Protein AF-A0A9W8ASI8-F1 (afdb_monomer_lite)

Sequence (73 aa):
MCRRTTCDKCHKPSYMGCGRHIEQVLGDVPKDQRCKCREQNQTASTGEFWLMRLALVALTVWGVSWPADGKAN

Organism: NCBI:txid1520584

pLDDT: mean 72.26, std 15.35, range [41.25, 90.81]

Radius of gyration: 20.82 Å; chains: 1; bounding box: 31×39×50 Å

Foldseek 3Di:
DKEWDADPPPRAIEIDDDVPCRCVRCVVPPPVRYDPVPVVVPVPPDPPVVVVVVVVVVCVPDVDDDDPDDDDD

Structure (mmCIF, N/CA/C/O backbone):
data_AF-A0A9W8ASI8-F1
#
_entry.id   AF-A0A9W8ASI8-F1
#
loop_
_atom_site.group_PDB
_atom_site.id
_atom_site.type_symbol
_atom_site.label_atom_id
_atom_site.label_alt_id
_atom_site.label_comp_id
_atom_site.label_asym_id
_atom_site.label_entity_id
_atom_site.label_seq_id
_atom_site.pdbx_PDB_ins_code
_atom_site.Cartn_x
_atom_site.Cartn_y
_atom_site.Cartn_z
_atom_site.occupancy
_atom_site.B_iso_or_equiv
_atom_site.auth_seq_id
_atom_site.auth_comp_id
_atom_site.auth_asym_id
_atom_site.auth_atom_id
_atom_site.pdbx_PDB_model_num
ATOM 1 N N . MET A 1 1 ? 10.345 -6.874 -11.037 1.00 74.88 1 MET A N 1
ATOM 2 C CA . MET A 1 1 ? 9.163 -6.411 -11.797 1.00 74.88 1 MET A CA 1
ATOM 3 C C . MET A 1 1 ? 8.152 -5.767 -10.861 1.00 74.88 1 MET A C 1
ATOM 5 O O . MET A 1 1 ? 7.680 -6.407 -9.935 1.00 74.88 1 MET A O 1
ATOM 9 N N . CYS A 1 2 ? 7.869 -4.492 -11.090 1.00 87.88 2 CYS A N 1
ATOM 10 C CA . CYS A 1 2 ? 6.840 -3.705 -10.414 1.00 87.88 2 CYS A CA 1
ATOM 11 C C . CYS A 1 2 ? 5.451 -4.121 -11.007 1.00 87.88 2 CYS A C 1
ATOM 13 O O . CYS A 1 2 ? 5.299 -4.020 -12.223 1.00 87.88 2 CYS A O 1
ATOM 15 N N . ARG A 1 3 ? 4.466 -4.607 -10.223 1.00 87.56 3 ARG A N 1
ATOM 16 C CA . ARG A 1 3 ? 3.148 -5.080 -10.745 1.00 87.56 3 ARG A CA 1
ATOM 17 C C . ARG A 1 3 ? 1.947 -4.718 -9.858 1.00 87.56 3 ARG A C 1
ATOM 19 O O . ARG A 1 3 ? 2.118 -4.496 -8.659 1.00 87.56 3 ARG A O 1
ATOM 26 N N . ARG A 1 4 ? 0.737 -4.690 -10.442 1.00 89.25 4 ARG A N 1
ATOM 27 C CA . ARG A 1 4 ? -0.539 -4.529 -9.712 1.00 89.25 4 ARG A CA 1
ATOM 28 C C . ARG A 1 4 ? -0.882 -5.855 -9.025 1.00 89.25 4 ARG A C 1
ATOM 30 O O . ARG A 1 4 ? -0.718 -6.912 -9.627 1.00 89.25 4 ARG A O 1
ATOM 37 N N . THR A 1 5 ? -1.325 -5.803 -7.775 1.00 90.25 5 THR A N 1
ATOM 38 C CA . THR A 1 5 ? -1.790 -6.969 -7.008 1.00 90.25 5 THR A CA 1
ATOM 39 C C . THR A 1 5 ? -3.011 -6.587 -6.185 1.00 90.25 5 THR A C 1
ATOM 41 O O . THR A 1 5 ? -3.211 -5.411 -5.901 1.00 90.25 5 THR A O 1
ATOM 44 N N . THR A 1 6 ? -3.800 -7.552 -5.739 1.00 90.38 6 THR A N 1
ATOM 45 C CA . THR A 1 6 ? -4.858 -7.300 -4.752 1.00 90.38 6 THR A CA 1
ATOM 46 C C . THR A 1 6 ? -4.283 -7.461 -3.349 1.00 90.38 6 THR A C 1
ATOM 48 O O . THR A 1 6 ? -3.407 -8.294 -3.130 1.00 90.38 6 THR A O 1
ATOM 51 N N . CYS A 1 7 ? -4.709 -6.623 -2.406 1.00 89.50 7 CYS A N 1
ATOM 52 C CA . CYS A 1 7 ? -4.351 -6.789 -1.000 1.00 89.50 7 CYS A CA 1
ATOM 53 C C . CYS A 1 7 ? -5.286 -7.799 -0.326 1.00 89.50 7 CYS A C 1
ATOM 55 O O . CYS A 1 7 ? -6.494 -7.588 -0.341 1.00 89.50 7 CYS A O 1
ATOM 57 N N . ASP A 1 8 ? -4.747 -8.812 0.351 1.00 87.69 8 ASP A N 1
ATOM 58 C CA . ASP A 1 8 ? -5.542 -9.832 1.056 1.00 87.69 8 ASP A CA 1
ATOM 59 C C . ASP A 1 8 ? -6.353 -9.281 2.240 1.00 87.69 8 ASP A C 1
ATOM 61 O O . ASP A 1 8 ? -7.375 -9.840 2.621 1.00 87.69 8 ASP A O 1
ATOM 65 N N . LYS A 1 9 ? -5.924 -8.159 2.834 1.00 86.88 9 LYS A N 1
ATOM 66 C CA . LYS A 1 9 ? -6.612 -7.577 3.998 1.00 86.88 9 LYS A CA 1
ATOM 67 C C . LYS A 1 9 ? -7.855 -6.785 3.611 1.00 86.88 9 LYS A C 1
ATOM 69 O O . 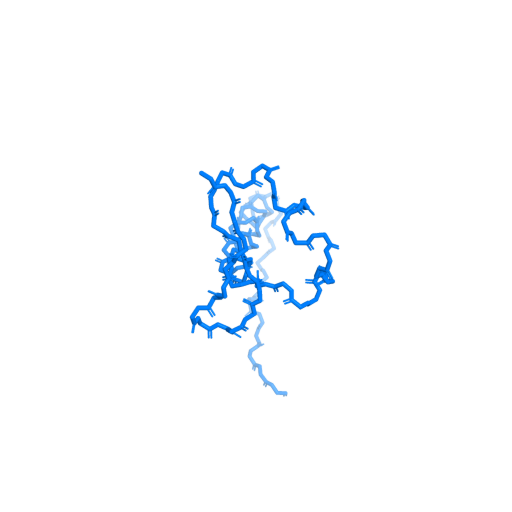LYS A 1 9 ? -8.906 -6.928 4.221 1.00 86.88 9 LYS A O 1
ATOM 74 N N . CYS A 1 10 ? -7.727 -5.897 2.627 1.00 88.00 10 CYS A N 1
ATOM 75 C CA . CYS A 1 10 ? -8.787 -4.950 2.275 1.00 88.00 10 CYS A CA 1
ATOM 76 C C . CYS A 1 10 ? -9.447 -5.244 0.925 1.00 88.00 10 CYS A C 1
ATOM 78 O O . CYS A 1 10 ? -10.456 -4.611 0.608 1.00 88.00 10 CYS A O 1
ATOM 80 N N . HIS A 1 11 ? -8.896 -6.178 0.144 1.00 89.62 11 HIS A N 1
ATOM 81 C CA . HIS A 1 11 ? -9.344 -6.548 -1.201 1.00 89.62 11 HIS A CA 1
ATOM 82 C C . HIS A 1 11 ? -9.305 -5.396 -2.218 1.00 89.62 11 HIS A C 1
ATOM 84 O O . HIS A 1 11 ? -9.900 -5.482 -3.287 1.00 89.62 11 HIS A O 1
ATOM 90 N N . LYS A 1 12 ? -8.589 -4.305 -1.907 1.00 90.38 12 LYS A N 1
ATOM 91 C CA . LYS A 1 12 ? -8.363 -3.199 -2.846 1.00 90.38 12 LYS A CA 1
ATOM 92 C C . LYS A 1 12 ? -7.147 -3.464 -3.742 1.00 90.38 12 LYS A C 1
ATOM 94 O O . LYS A 1 12 ? -6.210 -4.155 -3.316 1.00 90.38 12 LYS A O 1
ATOM 99 N N . PRO A 1 13 ? -7.119 -2.872 -4.951 1.00 90.81 13 PRO A N 1
ATOM 100 C CA . PRO A 1 13 ? -5.927 -2.822 -5.783 1.00 90.8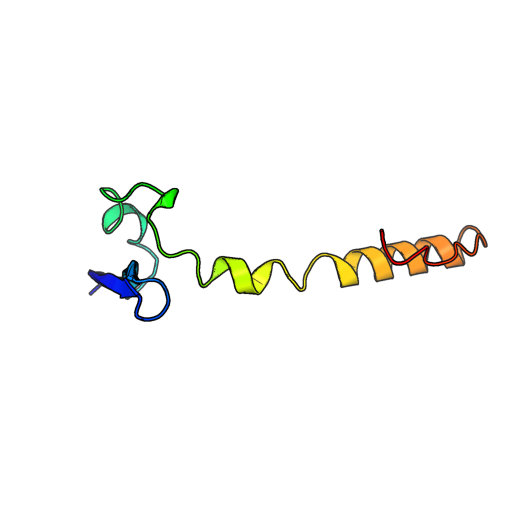1 13 PRO A CA 1
ATOM 101 C C . PRO A 1 13 ? -4.764 -2.163 -5.033 1.00 90.81 13 PRO A C 1
ATOM 103 O O . PRO A 1 13 ? -4.858 -1.078 -4.456 1.00 90.81 13 PRO A O 1
ATOM 106 N N . SER A 1 14 ? -3.647 -2.866 -5.056 1.00 89.44 14 SER A N 1
ATOM 107 C CA . SER A 1 14 ? -2.378 -2.527 -4.439 1.00 89.44 14 SER A CA 1
ATOM 108 C C . SER A 1 14 ? -1.252 -2.793 -5.439 1.00 89.44 14 SER A C 1
ATOM 110 O O . SER A 1 14 ? -1.460 -3.177 -6.594 1.00 89.44 14 SER A O 1
ATOM 112 N N . TYR A 1 15 ? -0.027 -2.568 -5.002 1.00 89.31 15 TYR A N 1
ATOM 113 C CA . TYR A 1 15 ? 1.159 -2.699 -5.820 1.00 89.31 15 TYR A CA 1
ATOM 114 C C . TYR A 1 15 ? 2.222 -3.513 -5.084 1.00 89.31 15 TYR A C 1
ATOM 116 O O . TYR A 1 15 ? 2.397 -3.379 -3.873 1.00 89.31 15 TYR A O 1
ATOM 124 N N . MET A 1 16 ? 2.956 -4.334 -5.833 1.00 86.44 16 MET A N 1
ATOM 125 C CA . MET A 1 16 ? 4.127 -5.051 -5.339 1.00 86.44 16 MET A CA 1
ATOM 126 C C . MET A 1 16 ? 5.367 -4.691 -6.152 1.00 86.44 16 MET A C 1
ATOM 128 O O . MET A 1 16 ? 5.379 -4.779 -7.384 1.00 86.44 16 MET A O 1
ATOM 132 N N . GLY A 1 17 ? 6.427 -4.316 -5.434 1.00 85.88 17 GLY A N 1
ATOM 133 C CA . GLY A 1 17 ? 7.755 -4.077 -5.977 1.00 85.88 17 GLY A CA 1
ATOM 134 C C . GLY A 1 17 ? 8.448 -2.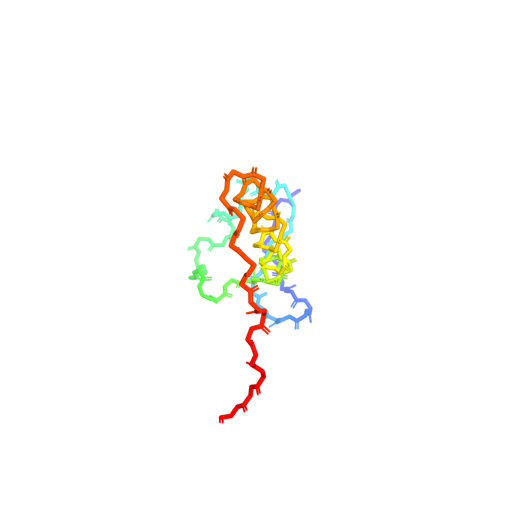846 -5.393 1.00 85.88 17 GLY A C 1
ATOM 135 O O . GLY A 1 17 ? 8.206 -2.419 -4.273 1.00 85.88 17 GLY A O 1
ATOM 136 N N . CYS A 1 18 ? 9.305 -2.284 -6.233 1.00 83.06 18 CYS A N 1
ATOM 137 C CA . CYS A 1 18 ? 10.170 -1.122 -6.087 1.00 83.06 18 CYS A CA 1
ATOM 138 C C . CYS A 1 18 ? 9.574 0.189 -5.506 1.00 83.06 18 CYS A C 1
ATOM 140 O O . CYS A 1 18 ? 10.337 1.085 -5.161 1.00 83.06 18 CYS A O 1
ATOM 142 N N . GLY A 1 19 ? 8.256 0.389 -5.500 1.00 81.00 19 GLY A N 1
ATOM 143 C CA . GLY A 1 19 ? 7.583 1.631 -5.077 1.00 81.00 19 GLY A CA 1
ATOM 144 C C . GLY A 1 19 ? 7.700 2.801 -6.067 1.00 81.00 19 GLY A C 1
ATOM 145 O O . GLY A 1 19 ? 6.815 3.642 -6.154 1.00 81.00 19 GLY A O 1
ATOM 146 N N . ARG A 1 20 ? 8.744 2.811 -6.901 1.00 85.12 20 ARG A N 1
ATOM 147 C CA . ARG A 1 20 ? 8.997 3.862 -7.905 1.00 85.12 20 ARG A CA 1
ATOM 148 C C . ARG A 1 20 ? 7.994 3.904 -9.061 1.00 85.12 20 ARG A C 1
ATOM 150 O O . ARG A 1 20 ? 7.885 4.922 -9.723 1.00 85.12 20 ARG A O 1
ATOM 157 N N . HIS A 1 21 ? 7.264 2.815 -9.301 1.00 87.94 21 HIS A N 1
ATOM 158 C CA . HIS A 1 21 ? 6.270 2.735 -10.380 1.00 87.94 21 HIS A CA 1
ATOM 159 C C . HIS A 1 21 ? 4.829 2.644 -9.853 1.00 87.94 21 HIS A C 1
ATOM 161 O O . HIS A 1 21 ? 3.958 2.150 -10.561 1.00 87.94 21 HIS A O 1
ATOM 167 N N . ILE A 1 22 ? 4.558 3.086 -8.617 1.00 85.31 22 ILE A N 1
ATOM 168 C CA . ILE A 1 22 ? 3.203 3.045 -8.036 1.00 85.31 22 ILE A CA 1
ATOM 169 C C . ILE A 1 22 ? 2.218 3.832 -8.905 1.00 85.31 22 ILE A C 1
ATOM 171 O O . ILE A 1 22 ? 1.196 3.279 -9.302 1.00 85.31 22 ILE A O 1
ATOM 175 N N . GLU A 1 23 ? 2.552 5.071 -9.274 1.00 85.56 23 GLU A N 1
ATOM 176 C CA . GLU A 1 23 ? 1.664 5.924 -10.077 1.00 85.56 23 GLU A CA 1
ATOM 177 C C . GLU A 1 23 ? 1.433 5.367 -11.486 1.00 85.56 23 GLU A C 1
ATOM 179 O O . GLU A 1 23 ? 0.338 5.476 -12.024 1.00 85.56 23 GLU A O 1
ATOM 184 N N . GLN A 1 24 ? 2.430 4.691 -12.056 1.00 87.12 24 GLN A N 1
ATOM 185 C CA . GLN A 1 24 ? 2.328 4.086 -13.382 1.00 87.12 24 GLN A CA 1
ATOM 186 C C . GLN A 1 24 ? 1.510 2.782 -13.360 1.00 87.12 24 GLN A C 1
ATOM 188 O O . GLN A 1 24 ? 0.793 2.476 -14.306 1.00 87.12 24 GLN A O 1
ATOM 193 N N . VAL A 1 25 ? 1.572 2.018 -12.263 1.00 88.50 25 VAL A N 1
ATOM 194 C CA . VAL A 1 25 ? 0.836 0.752 -12.097 1.00 88.50 25 VAL A CA 1
ATOM 195 C C . VAL A 1 25 ? -0.606 0.970 -11.616 1.00 88.50 25 VAL A C 1
ATOM 197 O O . VAL A 1 25 ? -1.510 0.215 -11.986 1.00 88.50 25 VAL A O 1
ATOM 200 N N . LEU A 1 26 ? -0.846 1.993 -10.794 1.00 88.88 26 LEU A N 1
ATOM 201 C CA . LEU A 1 26 ? -2.161 2.359 -10.252 1.00 88.88 26 LEU A CA 1
ATOM 202 C C . LEU A 1 26 ? -2.763 3.600 -10.930 1.00 88.88 26 LEU A C 1
ATOM 204 O O . LEU A 1 26 ? -3.726 4.150 -10.406 1.00 88.88 26 LEU A O 1
ATOM 208 N N . GLY A 1 27 ? -2.240 4.038 -12.079 1.00 87.06 27 GLY A N 1
ATOM 209 C CA . GLY A 1 27 ? -2.710 5.252 -12.765 1.00 87.06 27 GLY A CA 1
ATOM 210 C C . GLY A 1 27 ? -4.196 5.222 -13.133 1.00 87.06 27 GLY A C 1
ATOM 211 O O . GLY A 1 27 ? -4.880 6.230 -13.038 1.00 87.06 27 GLY A O 1
ATOM 212 N N . ASP A 1 28 ? -4.704 4.037 -13.455 1.00 87.62 28 ASP A N 1
ATOM 213 C CA . ASP A 1 28 ? -6.115 3.775 -13.767 1.00 87.62 28 ASP A CA 1
ATOM 214 C C . ASP A 1 28 ? -7.005 3.608 -12.511 1.00 87.62 28 ASP A C 1
ATOM 216 O O . ASP A 1 28 ? -8.226 3.683 -12.582 1.00 87.62 28 ASP A O 1
ATOM 220 N N . VAL A 1 29 ? -6.407 3.454 -11.324 1.00 87.31 29 VAL A N 1
ATOM 221 C CA . VAL A 1 29 ? -7.150 3.318 -10.064 1.00 87.31 29 VAL A CA 1
ATOM 222 C C . VAL A 1 29 ? -7.215 4.675 -9.352 1.00 87.31 29 VAL A C 1
ATOM 224 O O . VAL A 1 29 ? -6.163 5.203 -8.959 1.00 87.31 29 VAL A O 1
ATOM 227 N N . PRO A 1 30 ? -8.414 5.229 -9.087 1.00 86.69 30 PRO A N 1
ATOM 228 C CA . PRO A 1 30 ? -8.551 6.463 -8.320 1.00 86.69 30 PRO A CA 1
ATOM 229 C C . PRO A 1 30 ? -8.016 6.274 -6.898 1.00 86.69 30 PRO A C 1
ATOM 231 O O . PRO A 1 30 ? -8.163 5.203 -6.311 1.00 86.69 30 PRO A O 1
ATOM 234 N N . LYS A 1 31 ? -7.408 7.320 -6.318 1.00 81.62 31 LYS A N 1
ATOM 235 C CA . LYS A 1 31 ? -6.728 7.254 -5.005 1.00 81.62 31 LYS A CA 1
ATOM 236 C C . LYS A 1 31 ? -7.594 6.675 -3.885 1.00 81.62 31 LYS A C 1
ATOM 238 O O . LYS A 1 31 ? -7.066 6.049 -2.972 1.00 81.62 31 LYS A O 1
ATOM 243 N N . ASP A 1 32 ? -8.907 6.862 -3.964 1.00 83.75 32 ASP A N 1
ATOM 244 C CA . ASP A 1 32 ? -9.837 6.348 -2.966 1.00 83.75 32 ASP A CA 1
ATOM 245 C C . ASP A 1 32 ? -9.995 4.820 -2.996 1.00 83.75 32 ASP A C 1
ATOM 247 O O . ASP A 1 32 ? -10.127 4.183 -1.956 1.00 83.75 32 ASP A O 1
ATOM 251 N N . GLN A 1 33 ? -9.860 4.218 -4.177 1.00 87.06 33 GLN A N 1
ATOM 252 C CA . GLN A 1 33 ? -9.965 2.772 -4.363 1.00 87.06 33 GLN A CA 1
ATOM 253 C C . GLN A 1 33 ? -8.625 2.043 -4.189 1.00 87.06 33 GLN A C 1
ATOM 255 O O . GLN A 1 33 ? -8.577 0.818 -4.278 1.00 87.06 33 GLN A O 1
ATOM 260 N N . ARG A 1 34 ? -7.525 2.762 -3.935 1.00 89.12 34 ARG A N 1
ATOM 261 C CA . ARG A 1 34 ? -6.203 2.165 -3.687 1.00 89.12 34 ARG A CA 1
ATOM 262 C C . ARG A 1 34 ? -6.116 1.628 -2.256 1.00 89.12 34 ARG A C 1
ATOM 264 O O . ARG A 1 34 ? -6.733 2.152 -1.332 1.00 89.12 34 ARG A O 1
ATOM 271 N N . CYS A 1 35 ? -5.320 0.582 -2.048 1.00 88.31 35 CYS A N 1
ATOM 272 C CA . CYS A 1 35 ? -5.067 0.055 -0.707 1.00 88.31 35 CYS A CA 1
ATOM 273 C C . CYS A 1 35 ? -4.360 1.094 0.194 1.00 88.31 35 CYS A C 1
ATOM 275 O O . CYS A 1 35 ? -3.220 1.464 -0.076 1.00 88.31 35 CYS A O 1
ATOM 277 N N . LYS A 1 36 ? -5.014 1.502 1.297 1.00 83.44 36 LYS A N 1
ATOM 278 C CA . LYS A 1 36 ? -4.494 2.450 2.312 1.00 83.44 36 LYS A CA 1
ATOM 279 C C . LYS A 1 36 ? -4.037 1.782 3.621 1.00 83.44 36 LYS A C 1
ATOM 281 O O . LYS A 1 36 ? -3.758 2.461 4.607 1.00 83.44 36 LYS A O 1
ATOM 286 N N . CYS A 1 37 ? -3.928 0.449 3.661 1.00 81.88 37 CYS A N 1
ATOM 287 C CA . CYS A 1 37 ? -3.604 -0.292 4.892 1.00 81.88 37 CYS A CA 1
ATOM 288 C C . CYS A 1 37 ? -2.265 0.113 5.536 1.00 81.88 37 CYS A C 1
ATOM 290 O O . CYS A 1 37 ? -2.071 -0.103 6.727 1.00 81.88 37 CYS A O 1
ATOM 292 N N . ARG A 1 38 ? -1.331 0.680 4.761 1.00 70.25 38 ARG A N 1
ATOM 293 C CA . ARG A 1 38 ? -0.022 1.125 5.256 1.00 70.25 38 ARG A CA 1
ATOM 294 C C . ARG A 1 38 ? -0.061 2.510 5.914 1.00 70.25 38 ARG A C 1
ATOM 296 O O . ARG A 1 38 ? 0.700 2.735 6.847 1.00 70.25 38 ARG A O 1
ATOM 303 N N . GLU A 1 39 ? -0.942 3.404 5.468 1.00 67.06 39 GLU A N 1
ATOM 304 C CA . GLU A 1 39 ? -1.061 4.773 6.001 1.00 67.06 39 GLU A CA 1
ATOM 305 C C . GLU A 1 39 ? -1.771 4.795 7.361 1.00 67.06 39 GLU A C 1
ATOM 307 O O . GLU A 1 39 ? -1.347 5.503 8.272 1.00 67.06 39 GLU A O 1
ATOM 312 N N . GLN A 1 40 ? -2.783 3.940 7.544 1.00 60.91 40 GLN A N 1
ATOM 313 C CA . GLN A 1 40 ? -3.542 3.827 8.800 1.00 60.91 40 GLN A CA 1
ATOM 314 C C . GLN A 1 40 ? -2.671 3.459 10.012 1.00 60.91 40 GLN A C 1
ATOM 316 O O . GLN A 1 40 ? -3.014 3.784 11.144 1.00 60.91 40 GLN A O 1
ATOM 321 N N . ASN A 1 41 ? -1.530 2.804 9.789 1.00 58.50 41 ASN A N 1
ATOM 322 C CA . ASN A 1 41 ? -0.638 2.377 10.864 1.00 58.50 41 ASN A CA 1
ATOM 323 C C . ASN A 1 41 ? 0.353 3.469 11.311 1.00 58.50 41 ASN A C 1
ATOM 325 O O . ASN A 1 41 ? 1.085 3.263 12.273 1.00 58.50 41 ASN A O 1
ATOM 329 N N . GLN A 1 42 ? 0.427 4.606 10.608 1.00 55.97 42 GLN A N 1
ATOM 330 C CA . GLN A 1 42 ? 1.413 5.664 10.879 1.00 55.97 42 GLN A CA 1
ATOM 331 C C . GLN A 1 42 ? 0.812 6.900 11.559 1.00 55.97 42 GLN A C 1
ATOM 333 O O . GLN A 1 42 ? 1.539 7.677 12.174 1.00 55.97 42 GLN A O 1
ATOM 338 N N . THR A 1 43 ? -0.507 7.077 11.506 1.00 55.62 43 THR A N 1
ATOM 339 C CA . THR A 1 43 ? -1.197 8.223 12.120 1.00 55.62 43 THR A CA 1
ATOM 340 C C . THR A 1 43 ? -1.353 8.116 13.637 1.00 55.62 43 THR A C 1
ATOM 342 O O . THR A 1 43 ? -1.717 9.098 14.272 1.00 55.62 43 THR A O 1
ATOM 345 N N . ALA A 1 44 ? -1.050 6.963 14.239 1.00 56.03 44 ALA A N 1
ATOM 346 C CA . ALA A 1 44 ? -1.271 6.726 15.666 1.00 56.03 44 ALA A CA 1
ATOM 347 C C . ALA A 1 44 ? -0.106 7.146 16.587 1.00 56.03 44 ALA A C 1
ATOM 349 O O . ALA A 1 44 ? -0.272 7.110 17.799 1.00 56.03 44 ALA A O 1
ATOM 350 N N . SER A 1 45 ? 1.071 7.520 16.066 1.00 54.44 45 SER A N 1
ATOM 351 C CA . SER A 1 45 ? 2.290 7.594 16.907 1.00 54.44 45 SER A CA 1
ATOM 352 C C . SER A 1 45 ? 3.025 8.935 16.899 1.00 54.44 45 SER A C 1
ATOM 354 O O . SER A 1 45 ? 3.921 9.141 17.712 1.00 54.44 45 SER A O 1
ATOM 356 N N . THR A 1 46 ? 2.671 9.861 16.005 1.00 53.69 46 THR A N 1
ATOM 357 C CA . THR A 1 46 ? 3.471 11.085 15.800 1.00 53.69 46 THR A CA 1
ATOM 358 C C . THR A 1 46 ? 2.926 12.304 16.556 1.00 53.69 46 THR A C 1
ATOM 360 O O . THR A 1 46 ? 3.688 13.217 16.865 1.00 53.69 46 THR A O 1
ATOM 363 N N . GLY A 1 47 ? 1.636 12.326 16.911 1.00 54.06 47 GLY A N 1
ATOM 364 C CA . GLY A 1 47 ? 1.014 13.473 17.594 1.00 54.06 47 GLY A CA 1
ATOM 365 C C . GLY A 1 47 ? 1.312 13.566 19.095 1.00 54.06 47 GLY A C 1
ATOM 366 O O . GLY A 1 47 ? 1.408 14.661 19.640 1.00 54.06 47 GLY A O 1
ATOM 367 N N . GLU A 1 48 ? 1.511 12.432 19.766 1.00 57.00 48 GLU A N 1
ATOM 368 C CA . GLU A 1 48 ? 1.548 12.371 21.236 1.00 57.00 48 GLU A CA 1
ATOM 369 C C . GLU A 1 48 ? 2.919 12.748 21.829 1.00 57.00 48 GLU A C 1
ATOM 371 O O . GLU A 1 48 ? 3.014 13.328 22.909 1.00 57.00 48 GLU A O 1
ATOM 376 N N . PHE A 1 49 ? 4.004 12.508 21.087 1.00 60.38 49 PHE A N 1
ATOM 377 C CA . PHE A 1 49 ? 5.364 12.817 21.545 1.00 60.38 49 PHE A CA 1
ATOM 378 C C . PHE A 1 49 ? 5.748 14.294 21.350 1.00 60.38 49 PHE A C 1
ATOM 380 O O . PHE A 1 49 ? 6.528 14.848 22.127 1.00 60.38 49 PHE A O 1
ATOM 387 N N . TRP A 1 50 ? 5.191 14.946 20.323 1.00 62.25 50 TRP A N 1
ATOM 388 C CA . TRP A 1 50 ? 5.431 16.364 20.026 1.00 62.25 50 TRP A CA 1
ATOM 389 C C . TRP A 1 50 ? 4.728 17.277 21.040 1.00 62.25 50 TRP A C 1
ATOM 391 O O . TRP A 1 50 ? 5.323 18.240 21.526 1.00 62.25 50 TRP A O 1
ATOM 401 N N . LEU A 1 51 ? 3.502 16.912 21.434 1.00 61.66 51 LEU A N 1
ATOM 402 C CA . LEU A 1 51 ? 2.753 17.590 22.494 1.00 61.66 51 LEU A CA 1
ATOM 403 C C . LEU A 1 51 ? 3.438 17.443 23.859 1.00 61.66 51 LEU A C 1
ATOM 405 O O . LEU A 1 51 ? 3.562 18.429 24.580 1.00 61.66 51 LEU A O 1
ATOM 409 N N . MET A 1 52 ? 3.978 16.261 24.183 1.00 57.16 52 MET A N 1
ATOM 410 C CA . MET A 1 52 ? 4.701 16.041 25.442 1.00 57.16 52 MET A CA 1
ATOM 411 C C . MET A 1 52 ? 6.001 16.861 25.532 1.00 57.16 52 MET A C 1
ATOM 413 O O . MET A 1 52 ? 6.345 17.366 26.602 1.00 57.16 52 MET A O 1
ATOM 417 N N . ARG A 1 53 ? 6.714 17.057 24.410 1.00 62.56 53 ARG A N 1
ATOM 418 C CA . ARG A 1 53 ? 7.912 17.914 24.378 1.00 62.56 53 ARG A CA 1
ATOM 419 C C . ARG A 1 53 ? 7.599 19.407 24.444 1.00 62.56 53 ARG A C 1
ATOM 421 O O . ARG A 1 53 ? 8.335 20.124 25.116 1.00 62.56 53 ARG A O 1
ATOM 428 N N . LEU A 1 54 ? 6.514 19.868 23.821 1.00 61.62 54 LEU A N 1
ATOM 429 C CA . LEU A 1 54 ? 6.046 21.250 23.983 1.00 61.62 54 LEU A CA 1
ATOM 430 C C . LEU A 1 54 ? 5.552 21.526 25.411 1.00 61.62 54 LEU A C 1
ATOM 432 O O . LEU A 1 54 ? 5.885 22.566 25.973 1.00 61.62 54 LEU A O 1
ATOM 436 N N . ALA A 1 55 ? 4.832 20.583 26.026 1.00 61.97 55 ALA A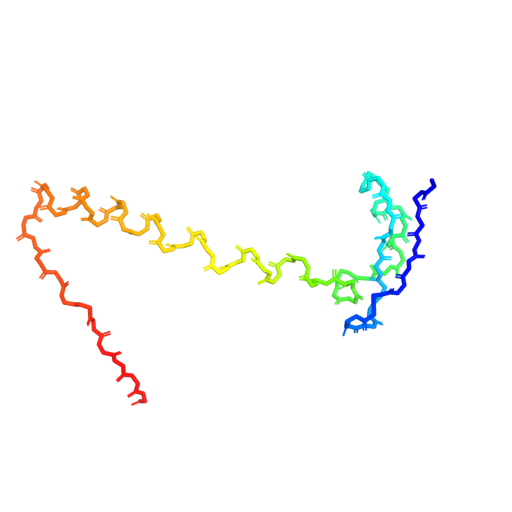 N 1
ATOM 437 C CA . ALA A 1 55 ? 4.346 20.709 27.399 1.00 61.97 55 ALA A CA 1
ATOM 438 C C . ALA A 1 55 ? 5.491 20.805 28.424 1.00 61.97 55 ALA A C 1
ATOM 440 O O . ALA A 1 55 ? 5.422 21.628 29.332 1.00 61.97 55 ALA A O 1
ATOM 441 N N . LEU A 1 56 ? 6.576 20.037 28.250 1.00 60.00 56 LEU A N 1
ATOM 442 C CA . LEU A 1 56 ? 7.774 20.118 29.102 1.00 60.00 56 LEU A CA 1
ATOM 443 C C . LEU A 1 56 ? 8.460 21.491 29.033 1.00 60.00 56 LEU A C 1
ATOM 445 O O . LEU A 1 56 ? 8.833 22.034 30.069 1.00 60.00 56 LEU A O 1
ATOM 449 N N . VAL A 1 57 ? 8.591 22.070 27.834 1.00 62.72 57 VAL A N 1
ATOM 450 C CA . VAL A 1 57 ? 9.184 23.410 27.650 1.00 62.72 57 VAL A CA 1
ATOM 451 C C . VAL A 1 57 ? 8.272 24.500 28.229 1.00 62.72 57 VAL A C 1
ATOM 453 O O . VAL A 1 57 ? 8.761 25.442 28.854 1.00 62.72 57 VAL A O 1
ATOM 456 N N . ALA A 1 58 ? 6.951 24.349 28.087 1.00 56.00 58 ALA A N 1
ATOM 457 C CA . ALA A 1 58 ? 5.972 25.268 28.665 1.00 56.00 58 ALA A CA 1
ATOM 458 C C . ALA A 1 58 ? 5.971 25.230 30.207 1.00 56.00 58 ALA A C 1
ATOM 460 O O . ALA A 1 58 ? 5.994 26.288 30.836 1.00 56.00 58 ALA A O 1
ATOM 461 N N . LEU A 1 59 ? 6.047 24.036 30.812 1.00 58.31 59 LEU A N 1
ATOM 462 C CA . LEU A 1 59 ? 6.098 23.828 32.268 1.00 58.31 59 LEU A CA 1
ATOM 463 C C . LEU A 1 59 ? 7.328 24.459 32.931 1.00 58.31 59 LEU A C 1
ATOM 465 O O . LEU A 1 59 ? 7.233 24.941 34.057 1.00 58.31 59 LEU A O 1
ATOM 469 N N . THR A 1 60 ? 8.481 24.465 32.255 1.00 58.88 60 THR A N 1
ATOM 470 C CA . THR A 1 60 ? 9.710 25.050 32.817 1.00 58.88 60 THR A CA 1
ATOM 471 C C . THR A 1 60 ? 9.756 26.571 32.739 1.00 58.88 60 THR A C 1
ATOM 473 O O . THR A 1 60 ? 10.494 27.191 33.498 1.00 58.88 60 THR A O 1
ATOM 476 N N . VAL A 1 61 ? 8.999 27.177 31.819 1.00 59.16 61 VAL A N 1
ATOM 477 C CA . VAL A 1 61 ? 9.054 28.623 31.572 1.00 59.16 61 VAL A CA 1
ATOM 478 C C . VAL A 1 61 ? 7.945 29.351 32.331 1.00 59.16 61 VAL A C 1
ATOM 480 O O . VAL A 1 61 ? 8.243 30.333 33.007 1.00 59.16 61 VAL A O 1
ATOM 483 N N . TRP A 1 62 ? 6.699 28.868 32.298 1.00 53.84 62 TRP A N 1
ATOM 484 C CA . TRP A 1 62 ? 5.552 29.455 33.004 1.00 53.84 62 TRP 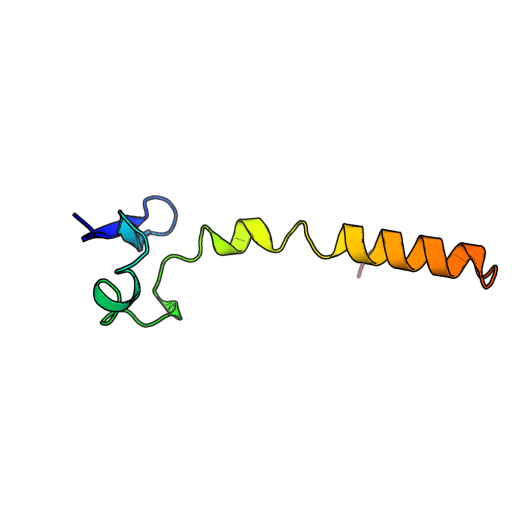A CA 1
ATOM 485 C C . TRP A 1 62 ? 4.855 28.345 33.802 1.00 53.84 62 TRP A C 1
ATOM 487 O O . TRP A 1 62 ? 4.208 27.487 33.213 1.00 53.84 62 TRP A O 1
ATOM 497 N N . GLY A 1 63 ? 4.988 28.326 35.131 1.00 58.50 63 GLY A N 1
ATOM 498 C CA . GLY A 1 63 ? 4.423 27.286 36.006 1.00 58.50 63 GLY A CA 1
ATOM 499 C C . GLY A 1 63 ? 2.888 27.252 36.041 1.00 58.50 63 GLY A C 1
ATOM 500 O O . GLY A 1 63 ? 2.286 27.606 37.050 1.00 58.50 63 GLY A O 1
ATOM 501 N N . VAL A 1 64 ? 2.247 26.820 34.955 1.00 58.16 64 VAL A N 1
ATOM 502 C CA . VAL A 1 64 ? 0.794 26.676 34.823 1.00 58.16 64 VAL A CA 1
ATOM 503 C C . VAL A 1 64 ? 0.496 25.197 34.592 1.00 58.16 64 VAL A C 1
ATOM 505 O O . VAL A 1 64 ? 0.702 24.652 33.511 1.00 58.16 64 VAL A O 1
ATOM 508 N N . SER A 1 65 ? 0.080 24.523 35.662 1.00 59.50 65 SER A N 1
ATOM 509 C CA . SER A 1 65 ? -0.330 23.119 35.650 1.00 59.50 65 SER A CA 1
ATOM 510 C C . SER A 1 65 ? -1.749 23.031 35.076 1.00 59.50 65 SER A C 1
ATOM 512 O O . SER A 1 65 ? -2.690 23.491 35.720 1.00 59.50 65 SER A O 1
ATOM 514 N N . TRP A 1 66 ? -1.910 22.503 33.856 1.00 50.94 66 TRP A N 1
ATOM 515 C CA . TRP A 1 66 ? -3.230 22.264 33.256 1.00 50.94 66 TRP A CA 1
ATOM 516 C C . TRP A 1 66 ? -3.645 20.796 33.477 1.00 50.94 66 TRP A C 1
ATOM 518 O O . TRP A 1 66 ? -2.874 19.897 33.125 1.00 50.94 66 TRP A O 1
ATOM 528 N N . PRO A 1 67 ? -4.826 20.527 34.065 1.00 57.16 67 PRO A N 1
ATOM 529 C CA . PRO A 1 67 ? -5.340 19.174 34.262 1.00 57.16 67 PRO A CA 1
ATOM 530 C C . PRO A 1 67 ? -5.772 18.545 32.932 1.00 57.16 67 PRO A C 1
ATOM 532 O O . PRO A 1 67 ? -6.470 19.156 32.136 1.00 57.16 67 PRO A O 1
ATOM 535 N N . ALA A 1 68 ? -5.370 17.299 32.689 1.00 54.22 68 ALA A N 1
ATOM 536 C CA . ALA A 1 68 ? -5.888 16.517 31.574 1.00 54.22 68 ALA A CA 1
ATOM 537 C C . ALA A 1 68 ? -7.391 16.255 31.790 1.00 54.22 68 ALA A C 1
ATOM 539 O O . ALA A 1 68 ? -7.778 15.428 32.619 1.00 54.22 68 ALA A O 1
ATOM 540 N N . ASP A 1 69 ? -8.221 17.002 31.067 1.00 55.19 69 ASP A N 1
ATOM 541 C CA . ASP A 1 69 ? -9.675 16.953 31.126 1.00 55.19 69 ASP A CA 1
ATOM 542 C C . ASP A 1 69 ? -10.244 15.622 30.601 1.00 55.19 69 ASP A C 1
ATOM 544 O O . ASP A 1 69 ? -9.914 15.14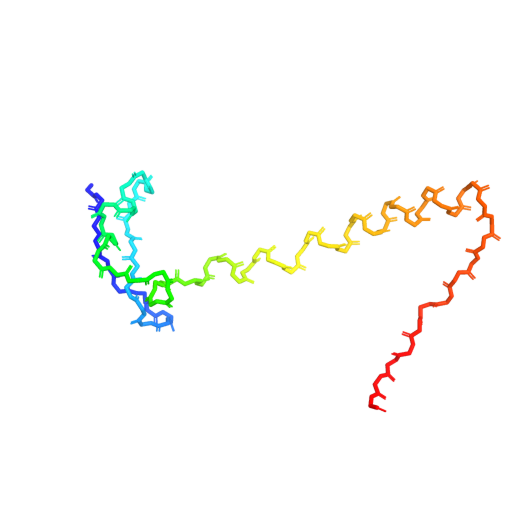5 29.516 1.00 55.19 69 ASP A O 1
ATOM 548 N N . GLY A 1 70 ? -11.165 15.059 31.388 1.00 51.03 70 GLY A N 1
ATOM 549 C CA . GLY A 1 70 ? -12.534 14.814 30.926 1.00 51.03 70 GLY A CA 1
ATOM 550 C C . GLY A 1 70 ? -12.756 13.730 29.871 1.00 51.03 70 GLY A C 1
ATOM 551 O O . GLY A 1 70 ? -12.850 14.006 28.678 1.00 51.03 70 GLY A O 1
ATOM 552 N N . LYS A 1 71 ? -13.003 12.495 30.324 1.00 52.00 71 LYS A N 1
ATOM 553 C CA . LYS A 1 71 ? -13.694 11.479 29.517 1.00 52.00 71 LYS A CA 1
ATOM 554 C C . LYS A 1 71 ? -15.210 11.740 29.464 1.00 52.00 71 LYS A C 1
ATOM 556 O O . LYS A 1 71 ? -15.853 11.754 30.504 1.00 52.00 71 LYS A O 1
ATOM 561 N N . ALA A 1 72 ? -15.710 11.730 28.227 1.00 41.25 72 ALA A N 1
ATOM 562 C CA . ALA A 1 72 ? -16.884 11.007 27.713 1.00 41.25 72 ALA A CA 1
ATOM 563 C C . ALA A 1 72 ? -18.324 11.530 27.944 1.00 41.25 72 ALA A C 1
ATOM 565 O O . ALA A 1 72 ? -18.779 11.661 29.075 1.00 41.25 72 ALA A O 1
ATOM 566 N N . ASN A 1 73 ? -19.033 11.587 26.798 1.00 46.16 73 ASN A N 1
ATOM 567 C CA . ASN A 1 73 ? -20.475 11.749 26.531 1.00 46.16 73 ASN A CA 1
ATOM 568 C C . ASN A 1 73 ? -21.060 13.159 26.673 1.00 46.16 73 ASN A C 1
ATOM 570 O O . ASN A 1 73 ? -21.439 13.541 27.801 1.00 46.16 73 ASN A O 1
#

Secondary structure (DSSP, 8-state):
--EEEE-TTT--EEEES-STTHHHHSTTS-GGGS--TTTTTTTTSSHHHHHHHHHHHHHHHS-----------